Protein AF-R0GJ63-F1 (afdb_monomer)

Foldseek 3Di:
DDPPDPPDFDWAFDPDADPVRHTDIDTPVNVVVCVVVVNDDDDDDDDPPPPPPDPPPQPVVNVVVCVVPVPVDDPDDDPDDDPDDPDDDDDDDDVPDDPDDDDDDDDDDDD

Organism: NCBI:txid81985

Secondary structure (DSSP, 8-state):
-----TTS--EEEEEEE-TTSPEEEEEHHHHHHHHHHT------------S--S-----HHHHHHHHHTTTSS-SS--SSPPPPPSS-------TTPPPP--PPPPPPPP-

Mean predicted aligned error: 17.16 Å

pLDDT: mean 81.14, std 13.95, range [39.22, 95.75]

Solvent-accessible surface area (backbone atoms only — not comparable to full-atom values): 8065 Å² total; per-residue (Å²): 127,87,83,88,55,98,86,62,89,63,69,42,77,50,96,57,60,48,101,84,73,49,72,36,64,45,39,63,71,55,51,57,50,38,54,76,71,66,46,95,79,83,91,74,78,87,78,81,71,84,58,83,73,64,81,69,80,66,52,71,71,56,47,53,51,50,65,76,47,58,78,79,73,51,100,59,84,73,93,64,79,77,76,86,68,95,72,80,86,77,83,87,74,64,91,86,70,74,81,91,86,74,82,82,79,89,73,79,80,84,133

Sequence (111 aa):
MCILEENSPCMVPTVEARKDGEVWQLSAMQFSKGVKKGDPTYLAFLKLDDELGEALVIPPVIEKVLEQNKDIMPPKLPEKLPPRREVDHRIELEVGAKPPAMAPYRMAPSE

Radius of gyration: 31.31 Å; Cα contacts (8 Å, |Δi|>4): 34; chains: 1; bounding box: 66×48×68 Å

Structure (mmCIF, N/CA/C/O backbone):
data_AF-R0GJ63-F1
#
_entry.id   AF-R0GJ63-F1
#
loop_
_atom_site.group_PDB
_atom_site.id
_atom_site.type_sy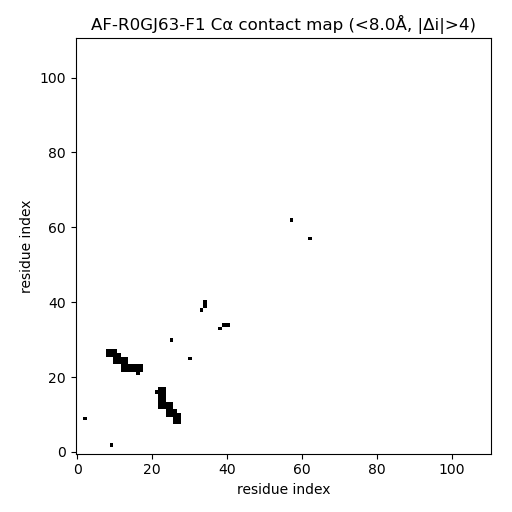mbol
_atom_site.label_atom_id
_atom_site.label_alt_id
_atom_site.label_comp_id
_atom_site.label_asym_id
_atom_site.label_entity_id
_atom_site.label_seq_id
_atom_site.pdbx_PDB_ins_code
_atom_site.Cartn_x
_atom_site.Cartn_y
_atom_site.Cartn_z
_atom_site.occupancy
_atom_site.B_iso_or_equiv
_atom_site.auth_seq_id
_atom_site.auth_comp_id
_atom_site.auth_asym_id
_atom_site.auth_atom_id
_atom_site.pdbx_PDB_model_num
ATOM 1 N N . MET A 1 1 ? 24.169 -10.044 -18.466 1.00 49.00 1 MET A N 1
ATOM 2 C CA . MET A 1 1 ? 25.273 -10.386 -17.543 1.00 49.00 1 MET A CA 1
ATOM 3 C C . MET A 1 1 ? 24.818 -9.999 -16.144 1.00 49.00 1 MET A C 1
ATOM 5 O O . MET A 1 1 ? 24.764 -8.814 -15.862 1.00 49.00 1 MET A O 1
ATOM 9 N N . CYS A 1 2 ? 24.409 -10.956 -15.310 1.00 39.22 2 CYS A N 1
ATOM 10 C CA . CYS A 1 2 ? 24.144 -10.697 -13.892 1.00 39.22 2 CYS A CA 1
ATOM 11 C C . CYS A 1 2 ? 25.377 -11.162 -13.122 1.00 39.22 2 CYS A C 1
ATOM 13 O O . CYS A 1 2 ? 25.601 -12.362 -12.987 1.00 39.22 2 CYS A O 1
ATOM 15 N N . ILE A 1 3 ? 26.218 -10.219 -12.703 1.00 54.34 3 ILE A N 1
ATOM 16 C CA . ILE A 1 3 ? 27.315 -10.494 -11.775 1.00 54.34 3 ILE A CA 1
ATOM 17 C C . ILE A 1 3 ? 26.696 -10.357 -10.388 1.00 54.34 3 ILE A C 1
ATOM 19 O O . ILE A 1 3 ? 26.447 -9.244 -9.943 1.00 54.34 3 ILE A O 1
ATOM 23 N N . LEU A 1 4 ? 26.336 -11.478 -9.767 1.00 54.31 4 LEU A N 1
ATOM 24 C CA . LEU A 1 4 ? 25.677 -11.480 -8.455 1.00 54.31 4 LEU A CA 1
ATOM 25 C C . LEU A 1 4 ? 26.667 -11.609 -7.288 1.00 54.31 4 LEU A C 1
ATOM 27 O O . LEU A 1 4 ? 26.257 -11.499 -6.141 1.00 54.31 4 LEU A O 1
ATOM 31 N N . GLU A 1 5 ? 27.961 -11.803 -7.556 1.00 55.41 5 GLU A N 1
ATOM 32 C CA . GLU A 1 5 ? 28.972 -11.984 -6.515 1.00 55.41 5 GLU A CA 1
ATOM 33 C C . GLU A 1 5 ? 30.256 -11.231 -6.868 1.00 55.41 5 GLU A C 1
ATOM 35 O O . GLU A 1 5 ? 30.873 -11.470 -7.905 1.00 55.41 5 GLU A O 1
ATOM 40 N N . GLU A 1 6 ? 30.668 -10.313 -5.993 1.00 56.69 6 GLU A N 1
ATOM 41 C CA . GLU A 1 6 ? 31.801 -9.406 -6.223 1.00 56.69 6 GLU A CA 1
ATOM 42 C C . GLU A 1 6 ? 33.177 -10.101 -6.194 1.00 56.69 6 GLU A C 1
ATOM 44 O O . GLU A 1 6 ? 34.164 -9.491 -6.595 1.00 56.69 6 GLU A O 1
ATOM 49 N N . ASN A 1 7 ? 33.263 -11.377 -5.790 1.00 60.50 7 ASN A N 1
ATOM 50 C CA . ASN A 1 7 ? 34.541 -12.065 -5.549 1.00 60.50 7 ASN A CA 1
ATOM 51 C C . ASN A 1 7 ? 34.658 -13.497 -6.114 1.00 60.50 7 ASN A C 1
ATOM 53 O O . ASN A 1 7 ? 35.658 -14.165 -5.841 1.00 60.50 7 ASN A O 1
ATOM 57 N N . SER A 1 8 ? 33.697 -13.988 -6.905 1.00 61.56 8 SER A N 1
ATOM 58 C CA . SER A 1 8 ? 33.791 -15.311 -7.543 1.00 61.56 8 SER A CA 1
ATOM 59 C C . SER A 1 8 ? 34.052 -15.190 -9.055 1.00 61.56 8 SER A C 1
ATOM 61 O O . SER A 1 8 ? 33.500 -14.311 -9.725 1.00 61.56 8 SER A O 1
ATOM 63 N N . PRO A 1 9 ? 34.934 -16.029 -9.642 1.00 63.84 9 PRO A N 1
ATOM 64 C CA . PRO A 1 9 ? 35.158 -16.013 -11.081 1.00 63.84 9 PRO A CA 1
ATOM 65 C C . PRO A 1 9 ? 33.881 -16.462 -11.805 1.00 63.84 9 PRO A C 1
ATOM 67 O O . PRO A 1 9 ? 33.493 -17.626 -11.753 1.00 63.84 9 PRO A O 1
ATOM 70 N N . CYS A 1 10 ? 33.230 -15.529 -12.500 1.00 66.50 10 CYS A N 1
ATOM 71 C CA . CYS A 1 10 ? 32.044 -15.814 -13.302 1.00 66.50 10 CYS A CA 1
ATOM 72 C C . CYS A 1 10 ? 32.432 -16.605 -14.566 1.00 66.50 10 CYS A C 1
ATOM 74 O O . CYS A 1 10 ? 33.168 -16.105 -15.425 1.00 66.50 10 CYS A O 1
ATOM 76 N N . MET A 1 11 ? 31.930 -17.839 -14.665 1.00 73.94 11 MET A N 1
ATOM 77 C CA . MET A 1 11 ? 32.098 -18.736 -15.811 1.00 73.94 11 MET A CA 1
ATOM 78 C C . MET A 1 11 ? 30.750 -18.919 -16.506 1.00 73.94 11 MET A C 1
ATOM 80 O O . MET A 1 11 ? 29.776 -19.327 -15.875 1.00 73.94 11 MET A O 1
ATOM 84 N N . VAL A 1 12 ? 30.686 -18.620 -17.804 1.00 74.12 12 VAL A N 1
ATOM 85 C CA . VAL A 1 12 ? 29.442 -18.703 -18.583 1.00 74.12 12 VAL A CA 1
ATOM 86 C C . VAL A 1 12 ? 29.482 -19.943 -19.473 1.00 74.12 12 VAL A C 1
ATOM 88 O O . VAL A 1 12 ? 30.383 -20.036 -20.307 1.00 74.12 12 VAL A O 1
ATOM 91 N N . PRO A 1 13 ? 28.545 -20.896 -19.343 1.00 73.69 13 PRO A N 1
ATOM 92 C CA . PRO A 1 13 ? 28.454 -22.009 -20.276 1.00 73.69 13 PRO A CA 1
ATOM 93 C C . PRO A 1 13 ? 28.070 -21.487 -21.664 1.00 73.69 13 PRO A C 1
ATOM 95 O O . PRO A 1 13 ? 27.200 -20.631 -21.810 1.00 73.69 13 PRO A O 1
ATOM 98 N N . THR A 1 14 ? 28.724 -22.004 -22.690 1.00 75.38 14 THR A N 1
ATOM 99 C CA . THR A 1 14 ? 28.402 -21.732 -24.090 1.00 75.38 14 THR A CA 1
ATOM 100 C C . THR A 1 14 ? 27.684 -22.929 -24.696 1.00 75.38 14 THR A C 1
ATOM 102 O O . THR A 1 14 ? 27.749 -24.044 -24.182 1.00 75.38 14 THR A O 1
ATOM 105 N N . VAL A 1 15 ? 26.985 -22.678 -25.796 1.00 71.12 15 VAL A N 1
ATOM 106 C CA . VAL A 1 15 ? 26.090 -23.638 -26.452 1.00 71.12 15 VAL A CA 1
ATOM 107 C C . VAL A 1 15 ? 26.816 -24.759 -27.211 1.00 71.12 15 VAL A C 1
ATOM 109 O O . VAL A 1 15 ? 26.166 -25.715 -27.623 1.00 71.12 15 VAL A O 1
ATOM 112 N N . GLU A 1 16 ? 28.141 -24.692 -27.366 1.00 62.91 16 GLU A N 1
ATOM 113 C CA . GLU A 1 16 ? 28.922 -25.706 -28.083 1.00 62.91 16 GLU A CA 1
ATOM 114 C C . GLU A 1 16 ? 29.697 -26.604 -27.102 1.00 62.91 16 GLU A C 1
ATOM 116 O O . GLU A 1 16 ? 30.513 -26.136 -26.310 1.00 62.91 16 GLU A O 1
ATOM 121 N N . ALA A 1 17 ? 29.444 -27.915 -27.138 1.00 57.31 17 ALA A N 1
ATOM 122 C CA . ALA A 1 17 ? 30.186 -28.903 -26.355 1.00 57.31 17 ALA A CA 1
ATOM 123 C C . ALA A 1 17 ? 31.435 -29.383 -27.115 1.00 57.31 17 ALA A C 1
ATOM 125 O O . ALA A 1 17 ? 31.429 -29.485 -28.346 1.00 57.31 17 ALA A O 1
ATOM 126 N N . ARG A 1 18 ? 32.509 -29.734 -26.394 1.00 57.62 18 ARG A N 1
ATOM 127 C CA . ARG A 1 18 ? 33.634 -30.466 -27.004 1.00 57.62 18 ARG A CA 1
ATOM 128 C C . ARG A 1 18 ? 33.175 -31.857 -27.456 1.00 57.62 18 ARG A C 1
ATOM 130 O O . ARG A 1 18 ? 32.200 -32.395 -26.938 1.00 57.62 18 ARG A O 1
ATOM 137 N N . LYS A 1 19 ? 33.933 -32.473 -28.375 1.00 56.78 19 LYS A N 1
ATOM 138 C CA . LYS A 1 19 ? 33.711 -33.858 -28.847 1.00 56.78 19 LYS A CA 1
ATOM 139 C C . LYS A 1 19 ? 33.627 -34.893 -27.707 1.00 56.78 19 LYS A C 1
ATOM 141 O O . LYS A 1 19 ? 33.055 -35.954 -27.916 1.00 56.78 19 LYS A O 1
ATOM 146 N N . ASP A 1 20 ? 34.124 -34.542 -26.520 1.00 62.44 20 ASP A N 1
ATOM 147 C CA . ASP A 1 20 ? 34.193 -35.390 -25.326 1.00 62.44 20 ASP A 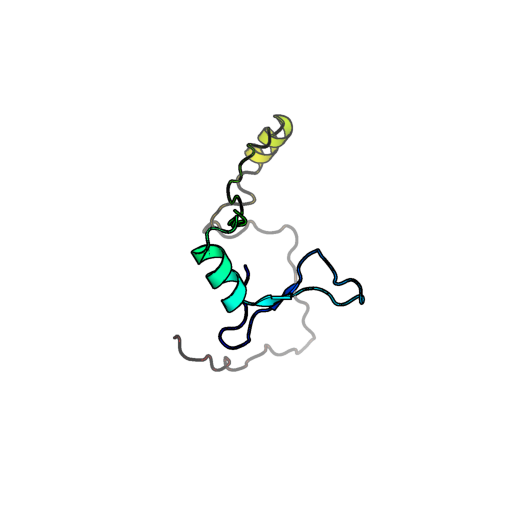CA 1
ATOM 148 C C . ASP A 1 20 ? 33.062 -35.133 -24.302 1.00 62.44 20 ASP A C 1
ATOM 150 O O . ASP A 1 20 ? 33.105 -35.650 -23.190 1.00 62.44 20 ASP A O 1
ATOM 154 N N . GLY A 1 21 ? 32.039 -34.340 -24.649 1.00 59.72 21 GLY A N 1
ATOM 155 C CA . GLY A 1 21 ? 30.858 -34.118 -23.797 1.00 59.72 21 GLY A CA 1
ATOM 156 C C . GLY A 1 21 ? 31.012 -33.037 -22.719 1.00 59.72 21 GLY A C 1
ATOM 157 O O . GLY A 1 21 ? 30.076 -32.795 -21.960 1.00 59.72 21 GLY A O 1
ATOM 158 N N . GLU A 1 22 ? 32.154 -32.348 -22.661 1.00 62.84 22 GLU A N 1
ATOM 159 C CA . GLU A 1 22 ? 32.358 -31.210 -21.759 1.00 62.84 22 GLU A CA 1
ATOM 160 C C . GLU A 1 22 ? 31.693 -29.933 -22.300 1.00 62.84 22 GLU A C 1
ATOM 162 O O . GLU A 1 22 ? 31.918 -29.527 -23.447 1.00 62.84 22 GLU A O 1
ATOM 167 N N . VAL A 1 23 ? 30.896 -29.275 -21.449 1.00 67.81 23 VAL A N 1
ATOM 168 C CA . VAL A 1 23 ? 30.287 -27.963 -21.716 1.00 67.81 23 VAL A CA 1
ATOM 169 C C . VAL A 1 23 ? 31.395 -26.912 -21.791 1.00 67.81 23 VAL A C 1
ATOM 171 O O . VAL A 1 23 ? 32.107 -26.695 -20.809 1.00 67.81 23 VAL A O 1
ATOM 174 N N . TRP A 1 24 ? 31.552 -26.234 -22.931 1.00 73.81 24 TRP A N 1
ATOM 175 C CA . TRP A 1 24 ? 32.517 -25.139 -23.033 1.00 73.81 24 TRP A CA 1
ATOM 176 C C . TRP A 1 24 ? 32.083 -23.979 -22.141 1.00 73.81 24 TRP A C 1
ATOM 178 O O . TRP A 1 24 ? 30.941 -23.531 -22.214 1.00 73.81 24 TRP A O 1
ATOM 188 N N . GLN A 1 25 ? 32.997 -23.466 -21.321 1.00 80.19 25 GLN A N 1
ATOM 189 C CA . GLN A 1 25 ? 32.763 -22.311 -20.458 1.00 80.19 25 GLN A CA 1
ATOM 190 C C . GLN A 1 25 ? 33.658 -21.140 -20.871 1.00 80.19 25 GLN A C 1
ATOM 192 O O . GLN A 1 25 ? 34.823 -21.327 -21.222 1.00 80.19 25 GLN A O 1
ATOM 197 N N . LEU A 1 26 ? 33.120 -19.926 -20.797 1.00 83.06 26 LEU A N 1
ATOM 198 C CA . LEU A 1 26 ? 33.811 -18.681 -21.103 1.00 83.06 26 LEU A CA 1
ATOM 199 C C . LEU A 1 26 ? 34.046 -17.886 -19.815 1.00 83.06 26 LEU A C 1
ATOM 201 O O . LEU A 1 26 ? 33.094 -17.536 -19.115 1.00 83.06 26 LEU A O 1
ATOM 205 N N . SER A 1 27 ? 35.307 -17.577 -19.515 1.00 84.69 27 SER A N 1
ATOM 206 C CA . SER A 1 27 ? 35.664 -16.682 -18.410 1.00 84.69 27 SER A CA 1
ATOM 207 C C . SER A 1 27 ? 35.625 -15.210 -18.827 1.00 84.69 27 SER A C 1
ATOM 209 O O . SER A 1 27 ? 35.797 -14.870 -20.002 1.00 84.69 27 SER A O 1
ATOM 211 N N . ALA A 1 28 ? 35.519 -14.305 -17.851 1.00 83.62 28 ALA A N 1
ATOM 212 C CA . ALA A 1 28 ? 35.615 -12.860 -18.087 1.00 83.62 28 ALA A CA 1
ATOM 213 C C . ALA A 1 28 ? 36.932 -12.445 -18.788 1.00 83.62 28 ALA A C 1
ATOM 215 O O . ALA A 1 28 ? 36.955 -11.556 -19.645 1.00 83.62 28 ALA A O 1
ATOM 216 N N . MET A 1 29 ? 38.048 -13.117 -18.476 1.00 85.00 29 MET A N 1
ATOM 217 C CA . MET A 1 29 ? 39.345 -12.852 -19.114 1.00 85.00 29 MET A CA 1
ATOM 218 C C . MET A 1 29 ? 39.375 -13.292 -20.583 1.00 85.00 29 MET A C 1
ATOM 220 O O . MET A 1 29 ? 39.997 -12.629 -21.411 1.00 85.00 29 MET A O 1
ATOM 224 N N . GLN A 1 30 ? 38.731 -14.411 -20.919 1.00 86.12 30 GLN A N 1
ATOM 225 C CA . GLN A 1 30 ? 38.622 -14.879 -22.303 1.00 86.12 30 GLN A CA 1
ATOM 226 C C . GLN A 1 30 ? 37.684 -13.979 -23.108 1.00 86.12 30 GLN A C 1
ATOM 228 O O . GLN A 1 30 ? 38.056 -13.552 -24.199 1.00 86.12 30 GLN A O 1
ATOM 233 N N . PHE A 1 31 ? 36.538 -13.612 -22.530 1.00 87.25 31 PHE A N 1
ATOM 234 C CA . PHE A 1 31 ? 35.601 -12.665 -23.126 1.00 87.25 31 PHE A CA 1
ATOM 235 C C . PHE A 1 31 ? 36.275 -11.321 -23.441 1.00 87.25 31 PHE A C 1
ATOM 237 O O . PHE A 1 31 ? 36.288 -10.885 -24.587 1.00 87.25 31 PHE A O 1
ATOM 244 N N . SER A 1 32 ? 36.939 -10.700 -22.458 1.00 86.50 32 SER A N 1
ATOM 245 C CA . SER A 1 32 ? 37.634 -9.416 -22.655 1.00 86.50 32 SER A CA 1
ATOM 246 C C . SER A 1 32 ? 38.748 -9.474 -23.707 1.00 86.50 32 SER A C 1
ATOM 248 O O . SER A 1 32 ? 38.978 -8.490 -24.412 1.00 86.50 32 SER A O 1
ATOM 250 N N . LYS A 1 33 ? 39.439 -10.613 -23.848 1.00 90.06 33 LYS A N 1
ATOM 251 C CA . LYS A 1 33 ? 40.416 -10.824 -24.926 1.00 90.06 33 LYS A CA 1
ATOM 252 C C . LYS A 1 33 ? 39.745 -10.916 -26.294 1.00 90.06 33 LYS A C 1
ATOM 254 O O . LYS A 1 33 ? 40.285 -10.336 -27.230 1.00 90.06 33 LYS A O 1
ATOM 259 N N . GLY A 1 34 ? 38.614 -11.612 -26.407 1.00 89.56 34 GLY A N 1
ATOM 260 C CA . GLY A 1 34 ? 37.859 -11.712 -27.659 1.00 89.56 34 GLY A CA 1
ATOM 261 C C . GLY A 1 34 ? 37.326 -10.357 -28.122 1.00 89.56 34 GLY A C 1
ATOM 262 O O . GLY A 1 34 ? 37.578 -9.941 -29.250 1.00 89.56 34 GLY A O 1
ATOM 263 N N . VAL A 1 35 ? 36.746 -9.580 -27.199 1.00 89.75 35 VAL A N 1
ATOM 264 C CA . VAL A 1 35 ? 36.301 -8.199 -27.467 1.00 89.75 35 VAL A CA 1
ATOM 265 C C . VAL A 1 35 ? 37.449 -7.339 -28.010 1.00 89.75 35 VAL A C 1
ATOM 267 O O . VAL A 1 35 ? 37.294 -6.660 -29.021 1.00 89.75 35 VAL A O 1
ATOM 270 N N . LYS A 1 36 ? 38.637 -7.400 -27.390 1.00 93.31 36 LYS A N 1
ATOM 271 C CA . LYS A 1 36 ? 39.825 -6.650 -27.850 1.00 93.31 36 LYS A CA 1
ATOM 272 C C . LYS A 1 36 ? 40.352 -7.104 -29.213 1.00 93.31 36 LYS A C 1
ATOM 274 O O . LYS A 1 36 ? 41.047 -6.336 -29.869 1.00 93.31 36 LYS A O 1
ATOM 279 N N . LYS A 1 37 ? 40.066 -8.342 -29.617 1.00 94.06 37 LYS A N 1
ATOM 280 C CA . LYS A 1 37 ? 40.441 -8.893 -30.925 1.00 94.06 37 LYS A CA 1
ATOM 281 C C . LYS A 1 37 ? 39.424 -8.585 -32.024 1.00 94.06 37 LYS A C 1
ATOM 283 O O . LYS A 1 37 ? 39.720 -8.851 -33.183 1.00 94.06 37 LYS A O 1
ATOM 288 N N . GLY A 1 38 ? 38.282 -7.991 -31.678 1.00 91.44 38 GLY A N 1
ATOM 289 C CA . GLY A 1 38 ? 37.210 -7.693 -32.623 1.00 91.44 38 GLY A CA 1
ATOM 290 C C . GLY A 1 38 ? 36.234 -8.849 -32.832 1.00 91.44 38 GLY A C 1
ATOM 291 O O . GLY A 1 38 ? 3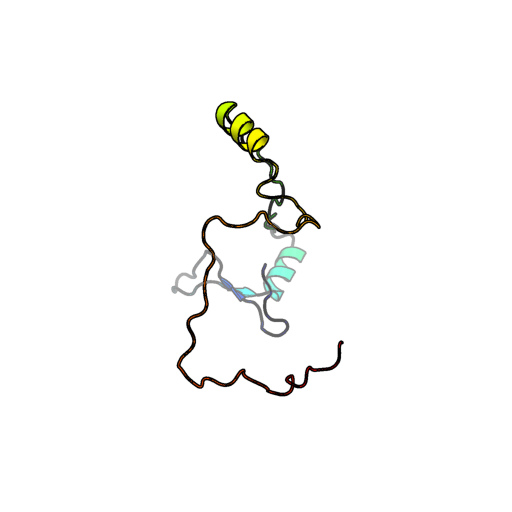5.526 -8.855 -33.837 1.00 91.44 38 GLY A O 1
ATOM 292 N N . ASP A 1 39 ? 36.176 -9.814 -31.908 1.00 88.44 39 ASP A N 1
ATOM 293 C CA . ASP A 1 39 ? 35.182 -10.885 -31.971 1.00 88.44 39 ASP A CA 1
ATOM 294 C C . ASP A 1 39 ? 33.762 -10.299 -31.797 1.00 88.44 39 ASP A C 1
ATOM 296 O O . ASP A 1 39 ? 33.551 -9.414 -30.953 1.00 88.44 39 ASP A O 1
ATOM 300 N N . PRO A 1 40 ? 32.763 -10.774 -32.568 1.00 87.38 40 PRO A N 1
ATOM 301 C CA . PRO A 1 40 ? 31.409 -10.231 -32.537 1.00 87.38 40 PRO A CA 1
ATOM 302 C C . PRO A 1 40 ? 30.801 -10.376 -31.140 1.00 87.38 40 PRO A C 1
ATOM 304 O O . PRO A 1 40 ? 30.642 -11.476 -30.615 1.00 87.38 40 PRO A O 1
ATOM 307 N N . THR A 1 41 ? 30.466 -9.238 -30.535 1.00 88.06 41 THR A N 1
ATOM 308 C CA . THR A 1 41 ? 29.982 -9.151 -29.156 1.00 8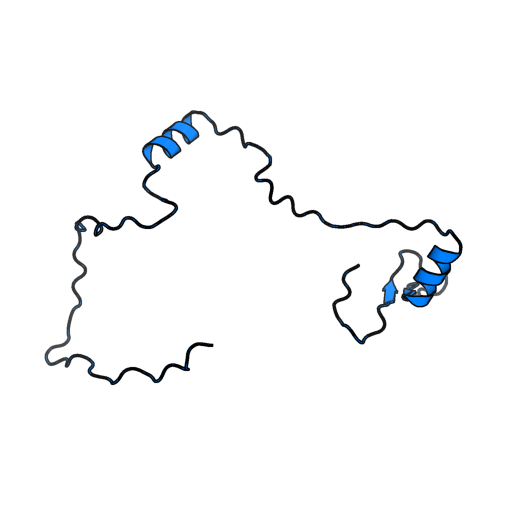8.06 41 THR A CA 1
ATOM 309 C C . THR A 1 41 ? 28.702 -8.329 -29.115 1.00 88.06 41 THR A C 1
ATOM 311 O O . THR A 1 41 ? 28.668 -7.208 -29.618 1.00 88.06 41 THR A O 1
ATOM 314 N N . TYR A 1 42 ? 27.661 -8.872 -28.485 1.00 85.31 42 TYR A N 1
ATOM 315 C CA . TYR A 1 42 ? 26.352 -8.231 -28.371 1.00 85.31 42 TYR A CA 1
ATOM 316 C C . TYR A 1 42 ? 26.013 -7.958 -26.904 1.00 85.31 42 TYR A C 1
ATOM 318 O O . TYR A 1 42 ? 26.252 -8.796 -26.034 1.00 85.31 42 TYR A O 1
ATOM 326 N N . LEU A 1 43 ? 25.436 -6.786 -26.634 1.00 84.38 43 LEU A N 1
ATOM 327 C CA . LEU A 1 43 ? 24.897 -6.423 -25.327 1.00 84.38 43 LEU A CA 1
ATOM 328 C C . LEU A 1 43 ? 23.375 -6.590 -25.354 1.00 84.38 43 LEU A C 1
ATOM 330 O O . LEU A 1 43 ? 22.698 -5.938 -26.142 1.00 84.38 43 LEU A O 1
ATOM 334 N N . ALA A 1 44 ? 22.850 -7.436 -24.470 1.00 82.00 44 ALA A N 1
ATOM 335 C CA . ALA A 1 44 ? 21.421 -7.555 -24.210 1.00 82.00 44 ALA A CA 1
ATOM 336 C C . ALA A 1 44 ? 21.128 -7.046 -22.796 1.00 82.00 44 ALA A C 1
ATOM 338 O O . ALA A 1 44 ? 21.773 -7.465 -21.830 1.00 82.00 44 ALA A O 1
ATOM 339 N N . PHE A 1 45 ? 20.156 -6.151 -22.681 1.00 80.56 45 PHE A N 1
ATOM 340 C CA . PHE A 1 45 ? 19.612 -5.689 -21.412 1.00 80.56 45 PHE A CA 1
ATOM 341 C C . PHE A 1 45 ? 18.093 -5.843 -21.457 1.00 80.56 45 PHE A C 1
ATOM 343 O O . PHE A 1 45 ? 17.476 -5.682 -22.508 1.00 80.56 45 PHE A O 1
ATOM 350 N N . LEU A 1 46 ? 17.498 -6.198 -20.322 1.00 82.31 46 LEU A N 1
ATOM 351 C CA . LEU A 1 46 ? 16.050 -6.235 -20.171 1.00 82.31 46 LEU A CA 1
ATOM 352 C C . LEU A 1 46 ? 15.595 -4.817 -19.832 1.00 82.31 46 LEU A C 1
ATOM 354 O O . LEU A 1 46 ? 16.021 -4.265 -18.817 1.00 82.31 46 LEU A O 1
ATOM 358 N N . LYS A 1 47 ? 14.758 -4.223 -20.681 1.00 80.44 47 LYS A N 1
ATOM 359 C CA . LYS A 1 47 ? 13.983 -3.041 -20.313 1.00 80.44 47 LYS A CA 1
ATOM 360 C C . LYS A 1 47 ? 12.682 -3.561 -19.714 1.00 80.44 47 LYS A C 1
ATOM 362 O O . LYS A 1 47 ? 11.902 -4.204 -20.407 1.00 80.44 47 LYS A O 1
ATOM 367 N N . LEU A 1 48 ? 12.495 -3.350 -18.415 1.00 73.75 48 LEU A N 1
ATOM 368 C CA . LEU A 1 48 ? 11.155 -3.380 -17.849 1.00 73.75 48 LEU A CA 1
ATOM 369 C C . LEU A 1 48 ? 10.481 -2.125 -18.389 1.00 73.75 48 LEU A C 1
ATOM 371 O O . LEU A 1 48 ? 10.862 -1.012 -18.028 1.00 73.75 48 LEU A O 1
ATOM 375 N N . ASP A 1 49 ? 9.575 -2.297 -19.343 1.00 66.12 49 ASP A N 1
ATOM 376 C CA . ASP A 1 49 ? 8.682 -1.214 -19.708 1.00 66.12 49 ASP A CA 1
ATOM 377 C C . ASP A 1 49 ? 7.751 -0.995 -18.508 1.00 66.12 49 ASP A C 1
ATOM 379 O O . ASP A 1 49 ? 6.734 -1.661 -18.358 1.00 66.12 49 ASP A O 1
ATOM 383 N N . ASP A 1 50 ? 8.124 -0.057 -17.632 1.00 58.22 50 ASP A N 1
ATOM 384 C CA . ASP A 1 50 ? 7.209 0.560 -16.656 1.00 58.22 50 ASP A CA 1
ATOM 385 C C . ASP A 1 50 ? 6.197 1.487 -17.357 1.00 58.22 50 ASP A C 1
ATOM 387 O O . ASP A 1 50 ? 5.385 2.168 -16.726 1.00 58.22 50 ASP A O 1
ATOM 391 N N . GLU A 1 51 ? 6.238 1.539 -18.688 1.00 57.28 51 GLU A N 1
ATOM 392 C CA . GLU A 1 51 ? 5.149 2.072 -19.470 1.00 57.28 51 GLU A CA 1
ATOM 393 C C . GLU A 1 51 ? 3.955 1.133 -19.254 1.00 57.28 51 GLU A C 1
ATOM 395 O O . GLU A 1 51 ? 3.931 -0.002 -19.728 1.00 57.28 51 GLU A O 1
ATOM 400 N N . LEU A 1 52 ? 2.928 1.634 -18.560 1.00 57.38 52 LEU A N 1
ATOM 401 C CA . LEU A 1 52 ? 1.521 1.267 -18.772 1.00 57.38 52 LEU A CA 1
ATOM 402 C C . LEU A 1 52 ? 1.158 1.542 -20.251 1.00 57.38 52 LEU A C 1
ATOM 404 O O . LEU A 1 52 ? 0.370 2.425 -20.578 1.00 57.38 52 LEU A O 1
ATOM 408 N N . GLY A 1 53 ? 1.855 0.856 -21.147 1.00 53.31 53 GLY A N 1
ATOM 409 C CA . GLY A 1 53 ? 2.176 1.262 -22.508 1.00 53.31 53 GLY A CA 1
ATOM 410 C C . GLY A 1 53 ? 1.543 0.350 -23.536 1.00 53.31 53 GLY A C 1
ATOM 411 O O . GLY A 1 53 ? 2.051 0.199 -24.633 1.00 53.31 53 GLY A O 1
ATOM 412 N N . GLU A 1 54 ? 0.397 -0.217 -23.198 1.00 57.12 54 GLU A N 1
ATOM 413 C CA . GLU A 1 54 ? -0.712 -0.203 -24.128 1.00 57.12 54 GLU A CA 1
ATOM 414 C C . GLU A 1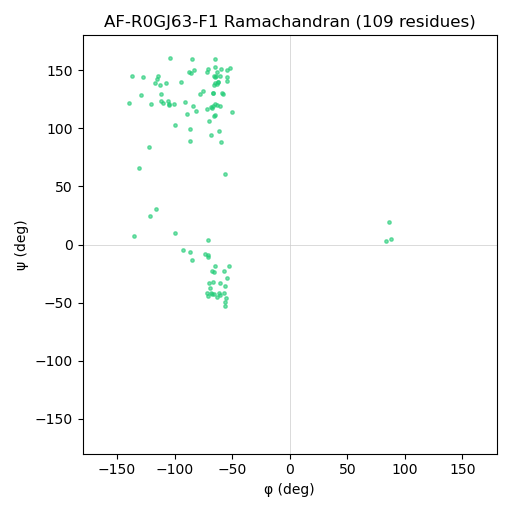 54 ? -1.818 0.522 -23.378 1.00 57.12 54 GLU A C 1
ATOM 416 O O . GLU A 1 54 ? -2.206 0.109 -22.283 1.00 57.12 54 GLU A O 1
ATOM 421 N N . ALA A 1 55 ? -2.310 1.630 -23.935 1.00 60.59 55 ALA A N 1
ATOM 422 C CA . ALA A 1 55 ? -3.619 2.126 -23.558 1.00 60.59 55 ALA A CA 1
ATOM 423 C C . ALA A 1 55 ? -4.593 0.994 -23.895 1.00 60.59 55 ALA A C 1
ATOM 425 O O . ALA A 1 55 ? -5.068 0.898 -25.027 1.00 60.59 55 ALA A O 1
ATOM 426 N N . LEU A 1 56 ? -4.801 0.078 -22.944 1.00 61.81 56 LEU A N 1
ATOM 427 C CA . LEU A 1 56 ? -5.817 -0.951 -23.029 1.00 61.81 56 LEU A CA 1
ATOM 428 C C . LEU A 1 56 ? -7.074 -0.188 -23.400 1.00 61.81 56 LEU A C 1
ATOM 430 O O . LEU A 1 56 ? -7.489 0.695 -22.651 1.00 61.81 56 LEU A O 1
ATOM 434 N N . VAL A 1 57 ? -7.606 -0.438 -24.596 1.00 75.88 57 VAL A N 1
ATOM 435 C CA . VAL A 1 57 ? -8.829 0.214 -25.049 1.00 75.88 57 VAL A CA 1
ATOM 436 C C . VAL A 1 57 ? -9.898 -0.213 -24.059 1.00 75.88 57 VAL A C 1
ATOM 438 O O . VAL A 1 57 ? -10.404 -1.331 -24.136 1.00 75.88 57 VAL A O 1
ATOM 441 N N . ILE A 1 58 ? -10.170 0.639 -23.071 1.00 80.94 58 ILE A N 1
ATOM 442 C CA . ILE A 1 58 ? -11.149 0.357 -22.035 1.00 80.94 58 ILE A CA 1
ATOM 443 C C . ILE A 1 58 ? -12.495 0.362 -22.758 1.00 80.94 58 ILE A C 1
ATOM 445 O O . ILE A 1 58 ? -12.874 1.386 -23.329 1.00 80.94 58 ILE A O 1
ATOM 449 N N . PRO A 1 59 ? -13.230 -0.763 -22.792 1.00 91.00 59 PRO A N 1
ATOM 450 C CA . PRO A 1 59 ? -14.559 -0.773 -23.375 1.00 91.00 59 PRO A CA 1
ATOM 451 C C . PRO A 1 59 ? -15.424 0.308 -22.707 1.00 91.00 59 PRO A C 1
ATOM 453 O O . PRO A 1 59 ? -15.372 0.428 -21.479 1.00 91.00 59 PRO A O 1
ATOM 456 N N . PRO A 1 60 ? -16.283 1.034 -23.447 1.00 90.00 60 PRO A N 1
ATOM 457 C CA . PRO A 1 60 ? -17.062 2.152 -22.896 1.00 90.00 60 PRO A CA 1
ATOM 458 C C . PRO A 1 60 ? -17.903 1.791 -21.662 1.00 90.00 60 PRO A C 1
ATOM 460 O O . PRO A 1 60 ? -18.162 2.619 -20.792 1.00 90.00 60 PRO A O 1
ATOM 463 N N . VAL A 1 61 ? -18.328 0.527 -21.562 1.00 93.25 61 VAL A N 1
ATOM 464 C CA . VAL A 1 61 ? -19.052 0.004 -20.395 1.00 93.25 61 VAL A CA 1
ATOM 465 C C . VAL A 1 61 ? -18.167 -0.006 -19.146 1.00 93.25 61 VAL A C 1
ATOM 467 O O . VAL A 1 61 ? -18.629 0.371 -18.073 1.00 93.25 61 VAL A O 1
ATOM 470 N N . ILE A 1 62 ? -16.904 -0.413 -19.282 1.00 89.88 62 ILE A N 1
ATOM 471 C CA . ILE A 1 62 ? -15.943 -0.456 -18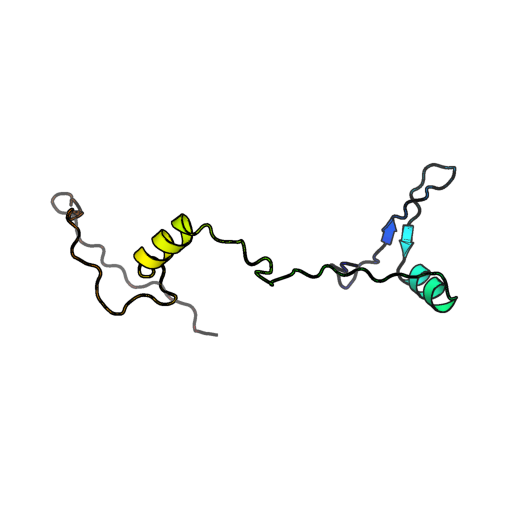.175 1.00 89.88 62 ILE A CA 1
ATOM 472 C C . ILE A 1 62 ? -15.543 0.964 -17.787 1.00 89.88 62 ILE A C 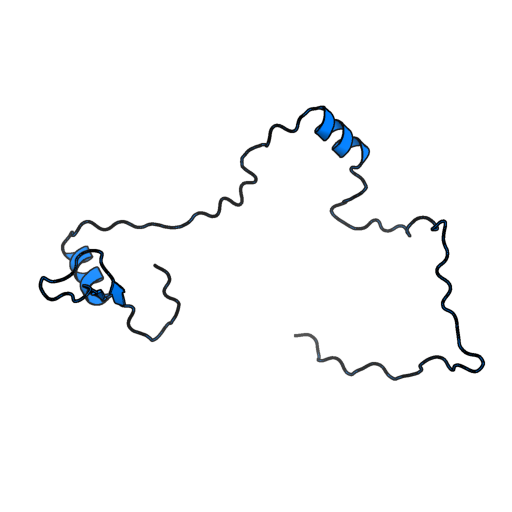1
ATOM 474 O O . ILE A 1 62 ? -15.522 1.275 -16.601 1.00 89.88 62 ILE A O 1
ATOM 478 N N . GLU A 1 63 ? -15.314 1.840 -18.766 1.00 90.69 63 GLU A N 1
ATOM 479 C CA . GLU A 1 63 ? -15.009 3.250 -18.514 1.00 90.69 63 GLU A CA 1
ATOM 480 C C . GLU A 1 63 ? -16.112 3.898 -17.673 1.00 90.69 63 GLU A C 1
ATOM 482 O O . GLU A 1 63 ? -15.836 4.434 -16.603 1.00 90.69 63 GLU A O 1
ATOM 487 N N . LYS A 1 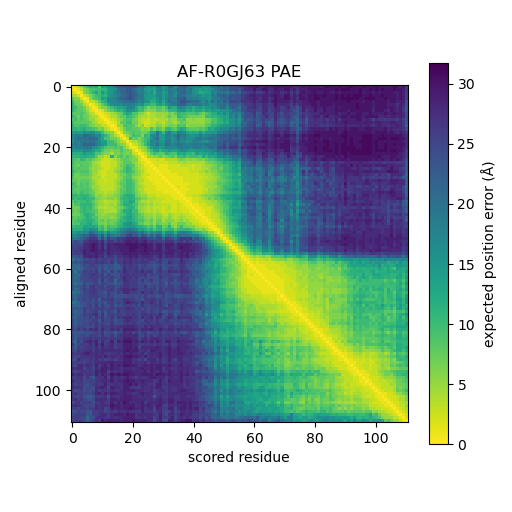64 ? -17.379 3.717 -18.062 1.00 93.88 64 LYS A N 1
ATOM 488 C CA . LYS A 1 64 ? -18.529 4.216 -17.300 1.00 93.88 64 LYS A CA 1
ATOM 489 C C . LYS A 1 64 ? -18.561 3.704 -15.855 1.00 93.88 64 LYS A C 1
ATOM 491 O O . LYS A 1 64 ? -18.872 4.472 -14.948 1.00 93.88 64 LYS A O 1
ATOM 496 N N . VAL A 1 65 ? -18.255 2.426 -15.626 1.00 94.25 65 VAL A N 1
ATOM 497 C CA . VAL A 1 65 ? -18.212 1.849 -14.270 1.00 94.25 65 VAL A CA 1
ATOM 498 C C . VAL A 1 65 ? -17.064 2.447 -13.460 1.00 94.25 65 VAL A C 1
ATOM 500 O O . VAL A 1 65 ? -17.265 2.793 -12.296 1.00 94.25 65 VAL A O 1
ATOM 503 N N . LEU A 1 66 ? -15.885 2.612 -14.065 1.00 91.38 66 LEU A N 1
ATOM 504 C CA . LEU A 1 66 ? -14.747 3.259 -13.416 1.00 91.38 66 LEU A CA 1
ATOM 505 C C . LEU A 1 66 ? -15.094 4.696 -13.034 1.00 91.38 66 LEU A C 1
ATOM 507 O O . LEU A 1 66 ? -14.828 5.093 -11.905 1.00 91.38 66 LEU A O 1
ATOM 511 N N . GLU A 1 67 ? -15.751 5.446 -13.923 1.00 91.06 67 GLU A N 1
ATOM 512 C CA . GLU A 1 67 ? -16.188 6.815 -13.646 1.00 91.06 67 GLU A CA 1
ATOM 513 C C . GLU A 1 67 ? -17.170 6.921 -12.485 1.00 91.06 67 GLU A C 1
ATOM 515 O O . GLU A 1 67 ? -17.042 7.821 -11.656 1.00 91.06 67 GLU A O 1
ATOM 520 N N . GLN A 1 68 ? -18.120 5.992 -12.411 1.00 95.38 68 GLN A N 1
ATOM 521 C CA . GLN A 1 68 ? -19.111 5.931 -11.339 1.00 95.38 68 GLN A CA 1
ATOM 522 C C . GLN A 1 68 ? -18.507 5.587 -9.972 1.00 95.38 68 GLN A C 1
ATOM 524 O O . GLN A 1 68 ? -19.121 5.911 -8.963 1.00 95.38 68 GLN A O 1
ATOM 529 N N . ASN A 1 69 ? -17.332 4.950 -9.940 1.00 92.31 69 ASN A N 1
ATOM 530 C CA . ASN A 1 69 ? -16.689 4.431 -8.728 1.00 92.31 69 ASN A CA 1
ATOM 531 C C . ASN A 1 69 ? -15.287 5.033 -8.493 1.00 92.31 69 ASN A C 1
ATOM 533 O O . ASN A 1 69 ? -14.437 4.415 -7.845 1.00 92.31 69 ASN A O 1
ATOM 537 N N . LYS A 1 70 ? -15.016 6.233 -9.030 1.00 88.56 70 LYS A N 1
ATOM 538 C CA . LYS A 1 70 ? -13.716 6.933 -8.898 1.00 88.56 70 LYS A CA 1
ATOM 539 C C . LYS A 1 70 ? -13.304 7.170 -7.437 1.00 88.56 70 LYS A C 1
ATOM 541 O O . LYS A 1 70 ? -12.125 7.349 -7.149 1.00 88.56 70 LYS A O 1
ATOM 546 N N . ASP A 1 71 ? -14.263 7.186 -6.523 1.00 86.12 71 ASP A N 1
ATOM 547 C CA . ASP A 1 71 ? -14.101 7.424 -5.092 1.00 86.12 71 ASP A CA 1
ATOM 548 C C . ASP A 1 71 ? -13.723 6.173 -4.278 1.00 86.12 71 ASP A C 1
ATOM 550 O O . ASP A 1 71 ? -13.297 6.320 -3.134 1.00 86.12 71 ASP A O 1
ATOM 554 N N . ILE A 1 72 ? -13.826 4.962 -4.845 1.00 87.88 72 ILE A N 1
ATOM 555 C CA . ILE A 1 72 ? -13.507 3.708 -4.134 1.00 87.88 72 ILE A CA 1
ATOM 556 C C . ILE A 1 72 ? -11.999 3.554 -3.879 1.00 87.88 72 ILE A C 1
ATOM 558 O O . ILE A 1 72 ? -11.604 2.998 -2.854 1.00 87.88 72 ILE A O 1
ATOM 562 N N . MET A 1 73 ? -11.150 4.045 -4.788 1.00 85.25 73 MET A N 1
ATOM 563 C CA . MET A 1 73 ? -9.690 3.889 -4.710 1.00 85.25 73 MET A CA 1
ATOM 564 C C . MET A 1 73 ? -8.958 5.227 -4.916 1.00 85.25 73 MET A C 1
ATOM 566 O O . MET A 1 73 ? -8.269 5.417 -5.922 1.00 85.25 73 MET A O 1
ATOM 570 N N . PRO A 1 74 ? -9.113 6.193 -3.996 1.00 88.19 74 PRO A N 1
ATOM 571 C CA . PRO A 1 74 ? -8.438 7.474 -4.110 1.00 88.19 74 PRO A CA 1
ATOM 572 C C . PRO A 1 74 ? -6.929 7.315 -3.844 1.00 88.19 74 PRO A C 1
ATOM 574 O O . PRO A 1 74 ? -6.522 6.471 -3.045 1.00 88.19 74 PRO A O 1
ATOM 577 N N . PRO A 1 75 ? -6.071 8.164 -4.438 1.00 88.00 75 PRO A N 1
ATOM 578 C CA . PRO A 1 75 ? -4.619 8.102 -4.234 1.00 88.00 75 PRO A CA 1
ATOM 579 C C . PRO A 1 75 ? -4.194 8.420 -2.791 1.00 88.00 75 PRO A C 1
ATOM 581 O O . PRO A 1 75 ? -3.074 8.121 -2.384 1.00 88.00 75 PRO A O 1
ATOM 584 N N . LYS A 1 76 ? -5.076 9.058 -2.017 1.00 90.44 76 LYS A N 1
ATOM 585 C CA . LYS A 1 76 ? -4.917 9.325 -0.587 1.00 90.44 76 LYS A CA 1
ATOM 586 C C . LYS A 1 76 ? -6.236 9.033 0.111 1.00 90.44 76 LYS A C 1
ATOM 588 O O . LYS A 1 76 ? -7.298 9.305 -0.445 1.00 90.44 76 LYS A O 1
ATOM 593 N N . LEU A 1 77 ? -6.161 8.523 1.337 1.00 88.44 77 LEU A N 1
ATOM 594 C CA . LEU A 1 77 ? -7.350 8.311 2.154 1.00 88.44 77 LEU A CA 1
ATOM 595 C C . LEU A 1 77 ? -8.039 9.656 2.452 1.00 88.44 77 LEU A C 1
ATOM 597 O O . LEU A 1 77 ? -7.350 10.638 2.739 1.00 88.44 77 LEU A O 1
ATOM 601 N N . PRO A 1 78 ? -9.380 9.721 2.392 1.00 88.56 78 PRO A N 1
ATOM 602 C CA . PRO A 1 78 ? -10.113 10.925 2.753 1.00 88.56 78 PRO A CA 1
ATOM 603 C C . PRO A 1 78 ? -9.923 11.252 4.241 1.00 88.56 78 PRO A C 1
ATOM 605 O O . PRO A 1 78 ? -9.886 10.364 5.086 1.00 88.56 78 PRO A O 1
ATOM 608 N N . GLU A 1 79 ? -9.869 12.543 4.575 1.00 89.00 79 GLU A N 1
ATOM 609 C CA . GLU A 1 79 ? -9.709 13.023 5.963 1.00 89.00 79 GLU A CA 1
ATOM 610 C C . GLU A 1 79 ? -10.955 12.797 6.838 1.00 89.00 79 GLU A C 1
ATOM 612 O O . GLU A 1 79 ? -10.930 12.988 8.053 1.00 89.00 79 GLU A O 1
ATOM 617 N N . LYS A 1 80 ? -12.076 12.420 6.218 1.00 89.25 80 LYS A N 1
ATOM 618 C CA . LYS A 1 80 ? -13.347 12.193 6.904 1.00 89.25 80 LYS A CA 1
ATOM 619 C C . LYS A 1 80 ? -13.413 10.767 7.434 1.00 89.25 80 LYS A C 1
ATOM 621 O O . LYS A 1 80 ? -12.931 9.832 6.800 1.00 89.25 80 LYS A O 1
ATOM 626 N N . LEU A 1 81 ? -14.091 10.599 8.569 1.00 88.44 81 LEU A N 1
ATOM 627 C CA . LEU A 1 81 ? -14.412 9.269 9.070 1.00 88.44 81 LEU A CA 1
ATOM 628 C C . LEU A 1 81 ? -15.287 8.516 8.057 1.00 88.44 81 LEU A C 1
ATOM 630 O O . LEU A 1 81 ? -16.151 9.134 7.422 1.00 88.44 81 LEU A O 1
ATOM 634 N N . PRO A 1 82 ? -15.108 7.191 7.932 1.00 86.81 82 PRO A N 1
ATOM 635 C CA . PRO A 1 82 ? -16.018 6.365 7.163 1.00 86.81 82 PRO A CA 1
ATOM 636 C C . PRO A 1 82 ? -17.465 6.552 7.644 1.00 86.81 82 PRO A C 1
ATOM 638 O O . PRO A 1 82 ? -17.693 6.800 8.836 1.00 86.81 82 PRO A O 1
ATOM 641 N N . PRO A 1 83 ? -18.456 6.399 6.752 1.00 89.19 83 PRO A N 1
ATOM 642 C CA . PRO A 1 83 ? -19.856 6.346 7.146 1.00 89.19 83 PRO A CA 1
ATOM 643 C C . PRO A 1 83 ? -20.095 5.311 8.253 1.00 89.19 83 PRO A C 1
ATOM 645 O O . PRO A 1 83 ? -19.384 4.306 8.354 1.00 89.19 83 PRO A O 1
ATOM 648 N N . ARG A 1 84 ? -21.126 5.537 9.078 1.00 90.31 84 ARG A N 1
ATOM 649 C CA . ARG A 1 84 ? -21.549 4.536 10.065 1.00 90.31 84 ARG A CA 1
ATOM 650 C C . ARG A 1 84 ? -21.925 3.246 9.341 1.00 90.31 84 ARG A C 1
ATOM 652 O O . ARG A 1 84 ? -22.687 3.276 8.378 1.00 90.31 84 ARG A O 1
ATOM 659 N N . ARG A 1 85 ? -21.381 2.129 9.819 1.00 90.81 85 ARG A N 1
ATOM 660 C CA . ARG A 1 85 ? -21.729 0.797 9.322 1.00 90.81 85 ARG A CA 1
ATOM 661 C C . ARG A 1 85 ? -23.135 0.432 9.788 1.00 90.81 85 ARG A C 1
ATOM 663 O O . ARG A 1 85 ? -23.549 0.835 10.871 1.00 90.81 85 ARG A O 1
ATOM 670 N N . GLU A 1 86 ? -23.840 -0.344 8.972 1.00 93.06 86 GLU A N 1
ATOM 671 C CA . GLU A 1 86 ? -25.149 -0.909 9.324 1.00 93.06 86 GLU A CA 1
ATOM 672 C C . GLU A 1 86 ? -25.036 -1.936 10.462 1.00 93.06 86 GLU A C 1
ATOM 674 O O . GLU A 1 86 ? -25.918 -2.035 11.310 1.00 93.06 86 GLU A O 1
ATOM 679 N N . VAL A 1 87 ? -23.910 -2.653 10.512 1.00 92.50 87 VAL A N 1
ATOM 680 C CA . VAL A 1 87 ? -23.597 -3.632 11.555 1.00 92.50 87 VAL A CA 1
ATOM 681 C C . VAL A 1 87 ? -22.543 -3.057 12.495 1.00 92.50 87 VAL A C 1
ATOM 683 O O . VAL A 1 87 ? -21.447 -2.691 12.061 1.00 92.50 87 VAL A O 1
ATOM 686 N N . ASP A 1 88 ? -22.870 -3.014 13.786 1.00 89.56 88 ASP A N 1
ATOM 687 C CA . ASP A 1 88 ? -21.913 -2.720 14.850 1.00 89.56 88 ASP A CA 1
ATOM 688 C C . ASP A 1 88 ? -21.297 -4.027 15.367 1.00 89.56 88 ASP A C 1
ATOM 690 O O . ASP A 1 88 ? -22.001 -4.948 15.790 1.00 89.56 88 ASP A O 1
ATOM 694 N N . HIS A 1 89 ? -19.971 -4.131 15.307 1.00 88.94 89 HIS A N 1
ATOM 695 C CA . HIS A 1 89 ? -19.255 -5.320 15.759 1.00 88.94 89 HIS A CA 1
ATOM 696 C C . HIS A 1 89 ? -18.977 -5.201 17.253 1.00 88.94 89 HIS A C 1
ATOM 698 O O . HIS A 1 89 ? -17.936 -4.695 17.678 1.00 88.94 89 HIS A O 1
ATOM 704 N N . ARG A 1 90 ? -19.922 -5.683 18.060 1.00 91.19 90 ARG A N 1
ATOM 705 C CA . ARG A 1 90 ? -19.759 -5.728 19.511 1.00 91.19 90 ARG A CA 1
ATOM 706 C C . ARG A 1 90 ? -18.656 -6.715 19.894 1.00 91.19 90 ARG A C 1
ATOM 708 O O . ARG A 1 90 ? -18.681 -7.872 19.487 1.00 91.19 90 ARG A O 1
ATOM 715 N N . ILE A 1 91 ? -17.728 -6.267 20.73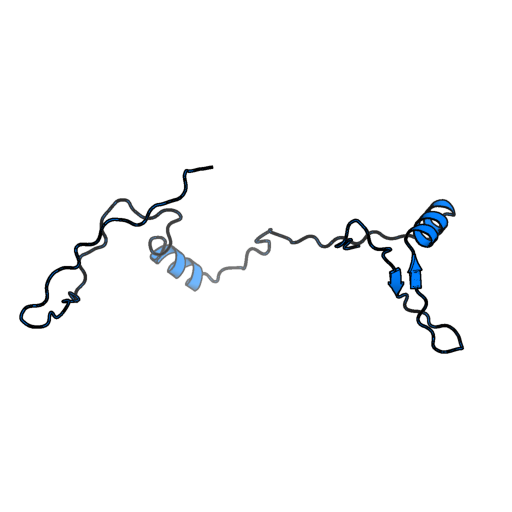6 1.00 93.00 91 ILE A N 1
ATOM 716 C CA . ILE A 1 91 ? -16.794 -7.156 21.430 1.00 93.00 91 ILE A CA 1
ATOM 717 C C . ILE A 1 91 ? -17.529 -7.732 22.642 1.00 93.00 91 ILE A C 1
ATOM 719 O O . ILE A 1 91 ? -17.931 -6.993 23.546 1.00 93.00 91 ILE A O 1
ATOM 723 N N . GLU A 1 92 ? -17.741 -9.043 22.644 1.00 94.06 92 GLU A N 1
ATOM 724 C CA . GLU A 1 92 ? -18.280 -9.756 23.797 1.00 94.06 92 GLU A CA 1
ATOM 725 C C . GLU A 1 92 ? -17.188 -9.910 24.858 1.00 94.06 92 GLU A C 1
ATOM 727 O O . GLU A 1 92 ? -16.053 -10.274 24.552 1.00 94.06 92 GLU A O 1
ATOM 732 N N . LEU A 1 93 ? -17.522 -9.592 26.109 1.00 94.19 93 LEU A N 1
ATOM 733 C CA . LEU A 1 93 ? -16.603 -9.702 27.236 1.00 94.19 93 LEU A CA 1
ATOM 734 C C . LEU A 1 93 ? -17.082 -10.804 28.171 1.00 94.19 93 LEU A C 1
ATOM 736 O O . LEU A 1 93 ? -18.267 -10.875 28.504 1.00 94.19 93 LEU A O 1
ATOM 740 N N . GLU A 1 94 ? -16.144 -11.614 28.648 1.00 94.75 94 GLU A N 1
ATOM 741 C CA . GLU A 1 94 ? -16.397 -12.515 29.764 1.00 94.75 94 GLU A CA 1
ATOM 742 C C . GLU A 1 94 ? -16.690 -11.709 31.041 1.00 94.75 94 GLU A C 1
ATOM 744 O O . GLU A 1 94 ? -16.123 -10.637 31.282 1.00 94.75 94 GLU A O 1
ATOM 749 N N . VAL A 1 95 ? -17.590 -12.220 31.885 1.00 94.75 95 VAL A N 1
ATOM 750 C CA . VAL A 1 95 ? -17.971 -11.550 33.134 1.00 94.75 95 VAL A CA 1
ATOM 751 C C . VAL A 1 95 ? -16.752 -11.447 34.054 1.00 94.75 95 VAL A C 1
ATOM 753 O O . VAL A 1 95 ? -16.177 -12.452 34.455 1.00 94.75 95 VAL A O 1
ATOM 756 N N . GLY A 1 96 ? -16.369 -10.218 34.410 1.00 94.25 96 GLY A N 1
ATOM 757 C CA . GLY A 1 96 ? -15.202 -9.952 35.258 1.00 94.25 96 GLY A CA 1
ATOM 758 C C . GLY A 1 96 ? -13.876 -9.797 34.505 1.00 94.25 96 GLY A C 1
ATOM 759 O O . GLY A 1 96 ? -12.841 -9.619 35.154 1.00 94.25 96 GLY A O 1
ATOM 760 N N . ALA A 1 97 ? -13.886 -9.815 33.166 1.00 94.25 97 ALA A N 1
ATOM 761 C CA . ALA A 1 97 ? -12.708 -9.522 32.357 1.00 94.25 97 ALA A CA 1
ATOM 762 C C . ALA A 1 97 ? -12.154 -8.121 32.672 1.00 94.25 97 ALA A C 1
ATOM 764 O O . ALA A 1 97 ? -12.879 -7.124 32.682 1.00 94.25 97 ALA A O 1
ATOM 765 N N . LYS A 1 98 ? -10.845 -8.048 32.933 1.00 93.81 98 LYS A N 1
ATOM 766 C CA . LYS A 1 98 ? -10.135 -6.787 33.181 1.00 93.81 98 LYS A CA 1
ATOM 767 C C . LYS A 1 98 ? -9.521 -6.281 31.873 1.00 93.81 98 LYS A C 1
ATOM 769 O O . LYS A 1 98 ? -8.978 -7.096 31.127 1.00 93.81 98 LYS A O 1
ATOM 774 N N . PRO A 1 99 ? -9.556 -4.965 31.592 1.00 93.69 99 PRO A N 1
ATOM 775 C CA . PRO A 1 99 ? -8.892 -4.423 30.415 1.00 93.69 99 PRO A CA 1
ATOM 776 C C . PRO A 1 99 ? -7.376 -4.669 30.505 1.00 93.69 99 PRO A C 1
ATOM 778 O O . PRO A 1 99 ? -6.802 -4.527 31.592 1.00 93.69 99 PRO A O 1
ATOM 781 N N . PRO A 1 100 ? -6.710 -5.026 29.394 1.00 93.31 100 PRO A N 1
ATOM 782 C CA . PRO A 1 100 ? -5.264 -5.169 29.383 1.00 93.31 100 PRO A CA 1
ATOM 783 C C . PRO A 1 100 ? -4.613 -3.805 29.639 1.00 93.31 100 PRO A C 1
ATOM 785 O O . PRO A 1 100 ? -4.825 -2.847 28.900 1.00 93.31 100 PRO A O 1
ATOM 788 N N . ALA A 1 101 ? -3.812 -3.727 30.699 1.00 94.06 101 ALA A N 1
ATOM 789 C CA . ALA A 1 101 ? -3.053 -2.541 31.076 1.00 94.06 101 ALA A CA 1
ATOM 790 C C . ALA A 1 101 ? -1.566 -2.910 31.139 1.00 94.06 101 ALA A C 1
ATOM 792 O O . ALA A 1 101 ? -1.042 -3.270 32.192 1.00 94.06 101 ALA A O 1
ATOM 793 N N . MET A 1 102 ? -0.901 -2.884 29.984 1.00 94.38 102 MET A N 1
ATOM 794 C CA . MET A 1 102 ? 0.526 -3.192 29.851 1.00 94.38 102 MET A CA 1
ATOM 795 C C . MET A 1 102 ? 1.284 -1.939 29.410 1.00 94.38 102 MET A C 1
ATOM 797 O O . MET A 1 102 ? 0.758 -1.123 28.654 1.00 94.38 102 MET A O 1
ATOM 801 N N . ALA A 1 103 ? 2.518 -1.776 29.889 1.00 94.44 103 ALA A N 1
ATOM 802 C CA . ALA A 1 103 ? 3.379 -0.691 29.431 1.00 94.44 103 ALA A CA 1
ATOM 803 C C . ALA A 1 103 ? 3.732 -0.885 27.939 1.00 94.44 103 ALA A C 1
ATOM 805 O O . ALA A 1 103 ? 3.918 -2.030 27.517 1.00 94.44 103 ALA A O 1
ATOM 806 N N . PRO A 1 104 ? 3.856 0.195 27.142 1.00 95.75 104 PRO A N 1
ATOM 807 C CA . PRO A 1 104 ? 4.326 0.098 25.764 1.00 95.75 104 PRO A CA 1
ATOM 808 C C . PRO A 1 104 ? 5.683 -0.610 25.680 1.00 95.75 104 PRO A C 1
ATOM 810 O O . PRO A 1 104 ? 6.550 -0.419 26.537 1.00 95.75 104 PRO A O 1
ATOM 813 N N . TYR A 1 105 ? 5.890 -1.399 24.625 1.00 94.94 105 TYR A N 1
ATOM 814 C CA . TYR A 1 105 ? 7.205 -1.971 24.347 1.00 94.94 105 TYR A CA 1
ATOM 815 C C . TYR A 1 105 ? 8.231 -0.868 24.058 1.00 94.94 105 TYR A C 1
ATOM 817 O O . TYR A 1 105 ? 7.905 0.180 23.496 1.00 94.94 105 TYR A O 1
ATOM 825 N N . ARG A 1 106 ? 9.496 -1.113 24.423 1.00 94.81 106 ARG A N 1
ATOM 826 C CA . ARG A 1 106 ? 10.598 -0.217 24.055 1.00 94.81 106 ARG A CA 1
ATOM 827 C C . ARG A 1 106 ? 10.821 -0.288 22.546 1.00 94.81 106 ARG A C 1
ATOM 829 O O . ARG A 1 106 ? 11.163 -1.348 22.032 1.00 94.81 106 ARG A O 1
ATOM 836 N N . MET A 1 107 ? 10.650 0.840 21.864 1.00 94.50 107 MET A N 1
ATOM 837 C CA . MET A 1 107 ? 11.058 0.996 20.469 1.00 94.50 107 MET A CA 1
ATOM 838 C C . MET A 1 107 ? 12.549 1.341 20.396 1.00 94.50 107 MET A C 1
ATOM 840 O O . MET A 1 107 ? 13.090 1.971 21.309 1.00 94.50 107 MET A O 1
ATOM 844 N N . ALA A 1 108 ? 13.209 0.927 19.316 1.00 92.50 108 ALA A N 1
ATOM 845 C CA . ALA A 1 108 ? 14.531 1.438 18.977 1.00 92.50 108 ALA A CA 1
ATOM 846 C C . ALA A 1 108 ? 14.446 2.945 18.640 1.00 92.50 108 ALA A C 1
ATOM 848 O O . ALA A 1 108 ? 13.382 3.408 18.217 1.00 92.50 108 ALA A O 1
ATOM 849 N N . PRO A 1 109 ? 15.524 3.723 18.845 1.00 92.50 109 PRO A N 1
ATOM 850 C CA . PRO A 1 109 ? 15.587 5.098 18.355 1.00 92.50 109 PRO A CA 1
ATOM 851 C C . PRO A 1 109 ? 15.437 5.141 16.825 1.00 92.50 109 PRO A C 1
ATOM 853 O O . PRO A 1 109 ? 15.799 4.184 16.142 1.00 92.50 109 PRO A O 1
ATOM 856 N N . SER A 1 110 ? 14.888 6.244 16.307 1.00 84.88 110 SER A N 1
ATOM 857 C CA . SER A 1 110 ? 14.875 6.516 14.866 1.00 84.88 110 SER A CA 1
ATOM 858 C C . SER A 1 110 ? 16.307 6.631 14.349 1.00 84.88 110 SER A C 1
ATOM 860 O O . SER A 1 110 ? 17.150 7.207 15.040 1.00 84.88 110 SER A O 1
ATOM 862 N N . GLU A 1 111 ? 16.551 6.081 13.163 1.00 73.44 111 GLU A N 1
ATOM 863 C CA . GLU A 1 111 ? 17.813 6.217 12.426 1.00 73.44 111 GLU A CA 1
ATOM 864 C C . GLU A 1 111 ? 18.124 7.677 12.063 1.00 73.44 111 GLU A C 1
ATOM 866 O O . GLU A 1 111 ? 17.162 8.441 11.798 1.00 73.44 111 GLU A O 1
#